Protein AF-A0A5E7VTE9-F1 (afdb_monomer)

Radius of gyration: 12.66 Å; Cα contacts (8 Å, |Δi|>4): 126; chains: 1; bounding box: 28×31×26 Å

pLDDT: mean 92.61, std 6.6, range [54.06, 98.25]

Secondary structure (DSSP, 8-state):
-EEEP-PPPTTS----SEEEEE-TTS-EEEEEEEEETTEEEEEEEE--HHHHHHHHHHTHHHHHHHHHHHHHTGGGGGGGEE-THHHHHHHHHHT-

Organism: Pseudomonas fluorescens (NCBI:txid294)

Sequence (96 aa):
MELVRLTPAEYHICDNYWSLFKAEDGSVYILVECEASFVGYQAMIKLNAEELRDYHGLGWLSIQHLANRINYFVSDYNGRRITGPLLEQANQLSTR

Solvent-accessible surface area (backbone atoms only — not comparable to full-atom values): 5709 Å² total; per-residue (Å²): 117,44,81,56,87,68,72,77,59,84,99,55,89,81,75,84,52,59,46,39,33,38,38,93,90,69,51,41,34,41,38,27,61,24,68,56,101,89,47,77,47,82,48,30,35,65,59,50,76,63,58,45,50,41,33,73,75,51,42,39,56,41,48,56,52,48,45,54,47,43,38,76,46,42,79,81,46,57,94,53,51,54,68,64,72,66,43,54,52,49,54,62,60,70,76,108

Mean predicted aligned error: 3.45 Å

Structure (mmCIF, N/CA/C/O backbone):
data_AF-A0A5E7VTE9-F1
#
_entry.id   AF-A0A5E7VTE9-F1
#
loop_
_atom_site.group_PDB
_atom_site.id
_atom_site.type_symbol
_atom_site.label_atom_id
_atom_site.label_alt_id
_atom_site.label_comp_id
_atom_site.label_asym_id
_atom_site.label_entity_id
_atom_site.label_seq_id
_atom_site.pdbx_PDB_ins_code
_atom_site.Cartn_x
_atom_site.Cartn_y
_atom_site.Cartn_z
_atom_site.occupancy
_atom_site.B_iso_or_equiv
_atom_site.auth_seq_id
_atom_site.auth_comp_id
_atom_site.auth_asym_id
_atom_site.auth_atom_id
_atom_site.pdbx_PDB_model_num
ATOM 1 N N . MET A 1 1 ? -3.957 0.616 16.043 1.00 89.88 1 MET A N 1
ATOM 2 C CA . MET A 1 1 ? -3.296 0.072 14.836 1.00 89.88 1 MET A CA 1
ATOM 3 C C . MET A 1 1 ? -2.181 -0.85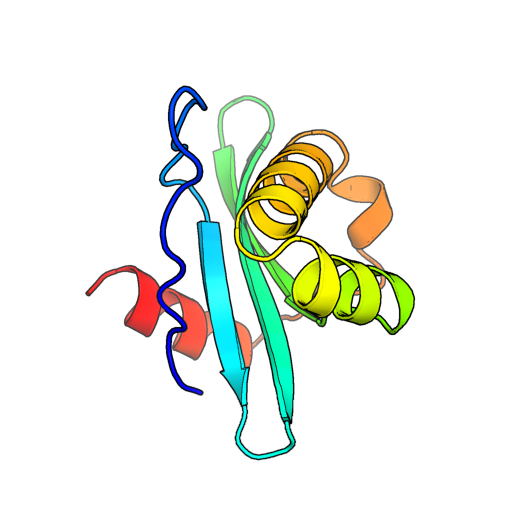1 15.268 1.00 89.88 1 MET A C 1
ATOM 5 O O . MET A 1 1 ? -1.469 -0.519 16.207 1.00 89.88 1 MET A O 1
ATOM 9 N N . GLU A 1 2 ? -2.033 -1.974 14.581 1.00 94.44 2 GLU A N 1
ATOM 10 C CA . GLU A 1 2 ? -0.996 -2.973 14.820 1.00 94.44 2 GLU A CA 1
ATOM 11 C C . GLU A 1 2 ? -0.097 -3.088 13.586 1.00 94.44 2 GLU A C 1
ATOM 13 O O . GLU A 1 2 ? -0.598 -3.082 12.460 1.00 94.44 2 GLU A O 1
ATOM 18 N N . LEU A 1 3 ? 1.219 -3.173 13.795 1.00 95.19 3 LEU A N 1
ATOM 19 C CA . LEU A 1 3 ? 2.189 -3.403 12.728 1.00 95.19 3 LEU A CA 1
ATOM 20 C C . LEU A 1 3 ? 2.148 -4.876 12.303 1.00 95.19 3 LEU A C 1
ATOM 22 O O . LEU A 1 3 ? 2.375 -5.773 13.112 1.00 95.19 3 LEU A O 1
ATOM 26 N N . VAL A 1 4 ? 1.902 -5.120 11.022 1.00 95.25 4 VAL A N 1
ATOM 27 C CA . VAL A 1 4 ? 1.853 -6.458 10.437 1.00 95.25 4 VAL A CA 1
ATOM 28 C C . VAL A 1 4 ? 3.232 -6.817 9.899 1.00 95.25 4 VAL A C 1
ATOM 30 O O . VAL A 1 4 ? 3.778 -6.130 9.035 1.00 95.25 4 VAL A O 1
ATOM 33 N N . ARG A 1 5 ? 3.795 -7.922 10.392 1.00 92.81 5 ARG A N 1
ATOM 34 C CA . ARG A 1 5 ? 5.046 -8.488 9.878 1.00 92.81 5 ARG A CA 1
ATOM 35 C C . ARG A 1 5 ? 4.719 -9.562 8.847 1.00 92.81 5 ARG A C 1
ATOM 37 O O . ARG A 1 5 ? 4.014 -10.520 9.150 1.00 92.81 5 ARG A O 1
ATOM 44 N N . LEU A 1 6 ? 5.234 -9.389 7.635 1.00 92.81 6 LEU A N 1
ATOM 45 C CA . LEU A 1 6 ? 5.123 -10.367 6.559 1.00 92.81 6 LEU A CA 1
ATOM 46 C C . LEU A 1 6 ? 6.480 -11.021 6.320 1.00 92.81 6 LEU A C 1
ATOM 48 O O . LEU A 1 6 ? 7.506 -10.349 6.397 1.00 92.81 6 LEU A O 1
ATOM 52 N N . THR A 1 7 ? 6.477 -12.314 6.010 1.00 91.88 7 THR A N 1
ATOM 53 C CA . THR A 1 7 ? 7.691 -13.040 5.631 1.00 91.88 7 THR A CA 1
ATOM 54 C C . THR A 1 7 ? 8.095 -12.644 4.209 1.00 91.88 7 THR A C 1
ATOM 56 O O . THR A 1 7 ? 7.291 -12.853 3.297 1.00 91.88 7 THR A O 1
ATOM 59 N N . PRO A 1 8 ? 9.303 -12.087 3.997 1.00 92.00 8 PRO A N 1
ATOM 60 C CA . PRO A 1 8 ? 9.789 -11.769 2.661 1.00 92.00 8 PRO A CA 1
ATOM 61 C C . PRO A 1 8 ? 9.836 -13.002 1.761 1.00 92.00 8 PRO A C 1
ATOM 63 O O . PRO A 1 8 ? 10.168 -14.097 2.219 1.00 92.00 8 PRO A O 1
ATOM 66 N N . ALA A 1 9 ? 9.518 -12.826 0.479 1.00 88.25 9 ALA A N 1
ATOM 67 C CA . ALA A 1 9 ? 9.657 -13.904 -0.492 1.00 88.25 9 ALA A CA 1
ATOM 68 C C . ALA A 1 9 ? 11.141 -14.192 -0.758 1.00 88.25 9 ALA A C 1
ATOM 70 O O . ALA A 1 9 ? 11.945 -13.270 -0.913 1.00 88.25 9 ALA A O 1
ATOM 71 N N . GLU A 1 10 ? 11.503 -15.473 -0.843 1.00 86.56 10 GLU A N 1
ATOM 72 C CA . GLU A 1 10 ? 12.875 -15.878 -1.149 1.00 86.56 10 GLU A CA 1
ATOM 73 C C . GLU A 1 10 ? 13.329 -15.304 -2.502 1.00 86.56 10 GLU A C 1
ATOM 75 O O . GLU A 1 10 ? 12.540 -15.175 -3.441 1.00 86.56 10 GLU A O 1
ATOM 80 N N . TYR A 1 11 ? 14.615 -14.950 -2.595 1.00 85.69 11 TYR A N 1
ATOM 81 C CA . TYR A 1 11 ? 15.273 -14.434 -3.807 1.00 85.69 11 TYR A CA 1
ATOM 82 C C . TYR A 1 11 ? 14.769 -13.082 -4.341 1.00 85.69 11 TYR A C 1
ATOM 84 O O . TYR A 1 11 ? 15.141 -12.692 -5.448 1.00 85.69 11 TYR A O 1
ATOM 92 N N . HIS A 1 12 ? 13.968 -12.345 -3.570 1.00 84.06 12 HIS A N 1
ATOM 93 C CA . HIS A 1 12 ? 13.529 -10.994 -3.922 1.00 84.06 12 HIS A CA 1
ATOM 94 C C . HIS A 1 12 ? 14.287 -9.936 -3.118 1.00 84.06 12 HIS A C 1
ATOM 96 O O . HIS A 1 12 ? 14.727 -10.178 -1.993 1.00 84.06 12 HIS A O 1
ATOM 102 N N . ILE A 1 13 ? 14.435 -8.744 -3.701 1.00 80.75 13 ILE A N 1
ATOM 103 C CA . ILE A 1 13 ? 14.987 -7.588 -2.992 1.00 80.75 13 ILE A CA 1
ATOM 104 C C . ILE A 1 13 ? 13.987 -7.185 -1.910 1.00 80.75 13 ILE A C 1
ATOM 106 O O . ILE A 1 13 ? 12.839 -6.860 -2.209 1.00 80.75 13 ILE A O 1
ATOM 110 N N . CYS A 1 14 ? 14.429 -7.237 -0.654 1.00 79.50 14 CYS A N 1
ATOM 111 C CA . CYS A 1 14 ? 13.648 -6.769 0.478 1.00 79.50 14 CYS A CA 1
ATOM 112 C C . CYS A 1 14 ? 13.948 -5.294 0.708 1.00 79.50 14 CYS A C 1
ATOM 114 O O . CYS A 1 14 ? 14.946 -4.954 1.347 1.00 79.50 14 CYS A O 1
ATOM 116 N N . ASP A 1 15 ? 13.090 -4.430 0.175 1.00 80.69 15 ASP A N 1
ATOM 117 C CA . ASP A 1 15 ? 13.209 -3.010 0.460 1.00 80.69 15 ASP A CA 1
ATOM 118 C C . ASP A 1 15 ? 12.550 -2.684 1.801 1.00 80.69 15 ASP A C 1
ATOM 120 O O . ASP A 1 15 ? 11.418 -3.085 2.070 1.00 80.69 15 ASP A O 1
ATOM 124 N N . ASN A 1 16 ? 13.251 -1.921 2.637 1.00 84.06 16 ASN A N 1
ATOM 125 C CA . ASN A 1 16 ? 12.824 -1.625 4.007 1.00 84.06 16 ASN A CA 1
ATOM 126 C C . ASN A 1 16 ? 12.091 -0.276 4.143 1.00 84.06 16 ASN A C 1
ATOM 128 O O . ASN A 1 16 ? 11.952 0.225 5.253 1.00 84.06 16 ASN A O 1
ATOM 132 N N . TYR A 1 17 ? 11.629 0.315 3.034 1.00 91.88 17 TYR A N 1
ATOM 133 C CA . TYR A 1 17 ? 10.985 1.638 3.008 1.00 91.88 17 TYR A CA 1
ATOM 134 C C . TYR A 1 17 ? 9.450 1.582 3.151 1.00 91.88 17 TYR A C 1
ATOM 136 O O . TYR A 1 17 ? 8.742 2.520 2.788 1.00 91.88 17 TYR A O 1
ATOM 144 N N . TRP A 1 18 ? 8.877 0.487 3.653 1.00 95.31 18 TRP A N 1
ATOM 145 C CA . TRP A 1 18 ? 7.435 0.421 3.892 1.00 95.31 18 TRP A CA 1
ATOM 146 C C . TRP A 1 18 ? 7.073 -0.348 5.159 1.00 95.31 18 TRP A C 1
ATOM 148 O O . TRP A 1 18 ? 7.807 -1.201 5.652 1.00 95.31 18 TRP A O 1
ATOM 158 N N . SER A 1 19 ? 5.900 -0.029 5.697 1.00 96.44 19 SER A N 1
ATOM 159 C CA . SER A 1 19 ? 5.289 -0.695 6.845 1.00 96.44 19 SER A CA 1
ATOM 160 C C . SER A 1 19 ? 3.820 -0.976 6.559 1.00 96.44 19 SER A C 1
ATOM 162 O O . SER A 1 19 ? 3.122 -0.149 5.973 1.00 96.44 19 SER A O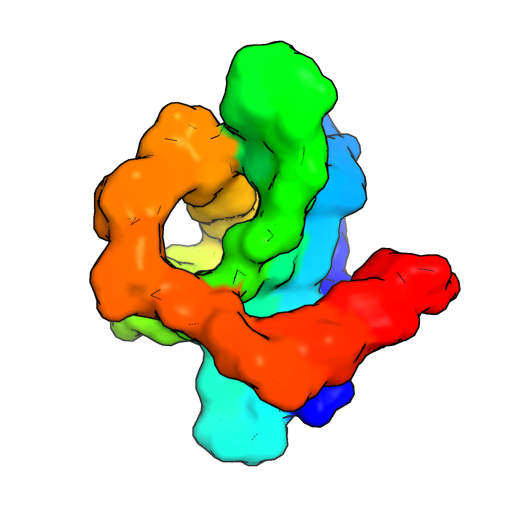 1
ATOM 164 N N . LEU A 1 20 ? 3.337 -2.143 6.983 1.00 97.31 20 LEU A N 1
ATOM 165 C CA . LEU A 1 20 ? 1.936 -2.530 6.843 1.00 97.31 20 LEU A CA 1
ATOM 166 C C . LEU A 1 20 ? 1.256 -2.505 8.207 1.00 97.31 20 LEU A C 1
ATOM 168 O O . LEU A 1 20 ? 1.789 -3.026 9.181 1.00 97.31 20 LEU A O 1
ATOM 172 N N . PHE A 1 21 ? 0.057 -1.946 8.271 1.00 97.50 21 PHE A N 1
ATOM 173 C CA . PHE A 1 21 ? -0.705 -1.824 9.501 1.00 97.50 21 PHE A CA 1
ATOM 174 C C . PHE A 1 21 ? -2.110 -2.375 9.347 1.00 97.50 21 PHE A C 1
ATOM 176 O O . PHE A 1 21 ? -2.754 -2.190 8.315 1.00 97.50 21 PHE A O 1
ATOM 183 N N . LYS A 1 22 ? -2.620 -2.976 10.420 1.00 96.88 22 LYS A N 1
ATOM 184 C CA . LYS A 1 22 ? -4.016 -3.384 10.541 1.00 96.88 22 LYS A CA 1
ATOM 185 C C . LYS A 1 22 ? -4.692 -2.591 11.656 1.00 96.88 22 LYS A C 1
ATOM 187 O O . LYS A 1 22 ? -4.148 -2.440 12.752 1.00 96.88 22 LYS A O 1
ATOM 192 N N . ALA A 1 23 ? -5.855 -2.028 11.368 1.00 95.06 23 ALA A N 1
ATOM 193 C CA . ALA A 1 23 ? -6.706 -1.387 12.360 1.00 95.06 23 ALA A CA 1
ATOM 194 C C . ALA A 1 23 ? -7.716 -2.386 12.947 1.00 95.06 23 ALA A C 1
ATOM 196 O O . ALA A 1 23 ? -7.929 -3.473 12.409 1.00 95.06 23 ALA A O 1
ATOM 197 N N . GLU A 1 24 ? -8.328 -2.015 14.071 1.00 93.00 24 GLU A N 1
ATOM 198 C CA . GLU A 1 24 ? -9.284 -2.863 14.799 1.00 93.00 24 GLU A CA 1
ATOM 199 C C . GLU A 1 24 ? -10.549 -3.163 13.984 1.00 93.00 24 GLU A C 1
ATOM 201 O O . GLU A 1 24 ? -11.124 -4.240 14.106 1.00 93.00 24 GLU A O 1
ATOM 206 N N . ASP A 1 25 ? -10.938 -2.248 13.092 1.00 93.69 25 ASP A N 1
ATOM 207 C CA . ASP A 1 25 ? -12.058 -2.408 12.156 1.00 93.69 25 ASP A CA 1
ATOM 208 C C . ASP A 1 25 ? -11.743 -3.356 10.978 1.00 93.69 25 ASP A C 1
ATOM 210 O O . ASP A 1 25 ? -12.579 -3.564 10.101 1.00 93.69 25 ASP A O 1
ATOM 214 N N . GLY A 1 26 ? -10.530 -3.917 10.931 1.00 93.44 26 GLY A N 1
ATOM 215 C CA . GLY A 1 26 ? -10.053 -4.779 9.853 1.00 93.44 26 GLY A CA 1
ATOM 216 C C . GLY A 1 26 ? -9.472 -4.032 8.651 1.00 93.44 26 GLY A C 1
ATOM 217 O O . GLY A 1 26 ? -8.947 -4.685 7.747 1.00 93.44 26 GLY A O 1
ATOM 218 N N . SER A 1 27 ? -9.503 -2.697 8.635 1.00 96.56 27 SER A N 1
ATOM 219 C CA . SER A 1 27 ? -8.867 -1.897 7.589 1.00 96.56 27 SER A CA 1
ATOM 220 C C . SER A 1 27 ? -7.354 -2.120 7.583 1.00 96.56 27 SER A C 1
ATOM 222 O O . SER A 1 27 ? -6.709 -2.141 8.634 1.00 96.56 27 SER A O 1
ATOM 224 N N . VAL A 1 28 ? -6.776 -2.245 6.387 1.00 98.00 28 VAL A N 1
ATOM 225 C CA . VAL A 1 28 ? -5.329 -2.392 6.195 1.00 98.00 28 VAL A CA 1
ATOM 226 C C . VAL A 1 28 ? -4.775 -1.128 5.555 1.00 98.00 28 VAL A C 1
ATOM 228 O O . VAL A 1 28 ? -5.360 -0.585 4.615 1.00 98.00 28 VAL A O 1
ATOM 231 N N . TYR A 1 29 ? -3.645 -0.666 6.071 1.00 98.06 29 TYR A N 1
ATOM 232 C CA . TYR A 1 29 ? -2.958 0.529 5.610 1.00 98.06 29 TYR A CA 1
ATOM 233 C C . TYR A 1 29 ? -1.509 0.197 5.297 1.00 98.06 29 TYR A C 1
ATOM 235 O O . TYR A 1 29 ? -0.867 -0.535 6.047 1.00 98.06 29 TYR A O 1
ATOM 243 N N . ILE A 1 30 ? -0.989 0.775 4.223 1.00 97.94 30 ILE A N 1
ATOM 244 C CA . ILE A 1 30 ? 0.435 0.770 3.915 1.00 97.94 30 ILE A CA 1
ATOM 245 C C . ILE A 1 30 ? 0.986 2.173 4.146 1.00 97.94 30 ILE A C 1
ATOM 247 O O . ILE A 1 30 ? 0.381 3.162 3.730 1.00 97.94 30 ILE A O 1
ATOM 251 N N . LEU A 1 31 ? 2.108 2.251 4.848 1.00 97.50 31 LEU A 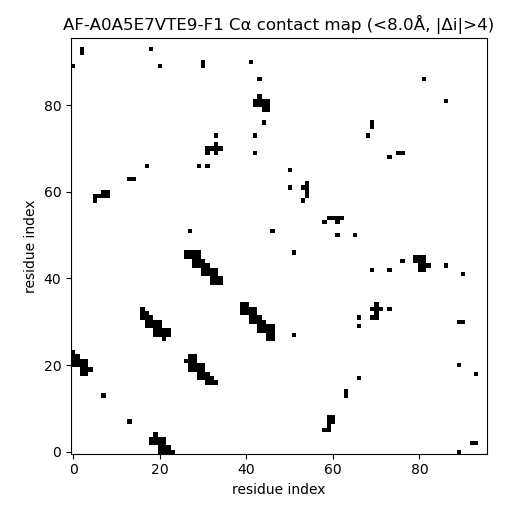N 1
ATOM 252 C CA . LEU A 1 31 ? 2.926 3.445 4.999 1.00 97.50 31 LEU A CA 1
ATOM 253 C C . LEU A 1 31 ? 4.176 3.246 4.149 1.00 97.50 31 LEU A C 1
ATOM 255 O O . LEU A 1 31 ? 4.868 2.246 4.326 1.00 97.50 31 LEU A O 1
ATOM 259 N N . VAL A 1 32 ? 4.436 4.165 3.227 1.00 96.62 32 VAL A N 1
ATOM 260 C CA . VAL A 1 32 ? 5.566 4.097 2.297 1.00 96.62 32 VAL A CA 1
ATOM 261 C C . VAL A 1 32 ? 6.420 5.345 2.466 1.00 96.62 32 VAL A C 1
ATOM 263 O O . VAL A 1 32 ? 5.897 6.461 2.416 1.00 96.62 32 VAL A O 1
ATOM 266 N N . GLU A 1 33 ? 7.727 5.159 2.627 1.00 94.56 33 GLU A N 1
ATOM 267 C CA . GLU A 1 33 ? 8.701 6.241 2.541 1.00 94.56 33 GLU A CA 1
ATOM 268 C C . GLU A 1 33 ? 8.942 6.526 1.055 1.00 94.56 33 GLU A C 1
ATOM 270 O O . GLU A 1 33 ? 9.597 5.763 0.342 1.00 94.56 33 GLU A O 1
ATOM 275 N N . CYS A 1 34 ? 8.315 7.588 0.558 1.00 92.56 34 CYS A N 1
ATOM 276 C CA . CYS A 1 34 ? 8.445 8.033 -0.821 1.00 92.56 34 CYS A CA 1
ATOM 277 C C . CYS A 1 34 ? 9.591 9.033 -0.947 1.00 92.56 34 CYS A C 1
ATOM 279 O O . CYS A 1 34 ? 9.808 9.860 -0.058 1.00 92.56 34 CYS A O 1
ATOM 281 N N . GLU A 1 35 ? 10.246 9.033 -2.103 1.00 87.31 35 GLU A N 1
ATOM 282 C CA . GLU A 1 35 ? 11.268 10.015 -2.448 1.00 87.31 35 GLU A CA 1
ATOM 283 C C . GLU A 1 35 ? 10.810 10.836 -3.654 1.00 87.31 35 GLU A C 1
ATOM 285 O O . GLU A 1 35 ? 10.414 10.297 -4.685 1.00 87.31 35 GLU A O 1
ATOM 290 N N . ALA A 1 36 ? 10.857 12.163 -3.536 1.00 79.62 36 ALA A N 1
ATOM 291 C CA . ALA A 1 36 ? 10.674 13.060 -4.672 1.00 79.62 36 ALA A CA 1
ATOM 292 C C . ALA A 1 36 ? 11.834 14.054 -4.729 1.00 79.62 36 ALA A C 1
ATOM 294 O O . ALA A 1 36 ? 12.008 14.890 -3.837 1.00 79.62 36 ALA A O 1
ATOM 295 N N . SER A 1 37 ? 12.622 13.965 -5.802 1.00 80.56 37 SER A N 1
ATOM 296 C CA . SER A 1 37 ? 13.860 14.725 -6.008 1.00 80.56 37 SER A CA 1
ATOM 297 C C . SER A 1 37 ? 14.884 14.516 -4.882 1.00 80.56 37 SER A C 1
ATOM 299 O O . SER A 1 37 ? 15.725 13.635 -4.984 1.00 80.56 37 SER A O 1
ATOM 301 N N . PHE A 1 38 ? 14.810 15.317 -3.815 1.00 74.81 38 PHE A N 1
ATOM 302 C CA . PHE A 1 38 ? 15.739 15.307 -2.675 1.00 74.81 38 PHE A CA 1
ATOM 303 C C . PHE A 1 38 ? 15.016 15.292 -1.320 1.00 74.81 38 PHE A C 1
ATOM 305 O O . PHE A 1 38 ? 15.643 15.494 -0.282 1.00 74.81 38 PHE A O 1
ATOM 312 N N . VAL A 1 39 ? 13.691 15.117 -1.317 1.00 80.19 39 VAL A N 1
ATOM 313 C CA . VAL A 1 39 ? 12.872 15.123 -0.103 1.00 80.19 39 VAL A CA 1
ATOM 314 C C . VAL A 1 39 ? 12.222 13.756 0.059 1.00 80.19 39 VAL A C 1
ATOM 316 O O . VAL A 1 39 ? 11.432 13.335 -0.788 1.00 80.19 39 VAL A O 1
ATOM 319 N N . GLY A 1 40 ? 12.546 13.089 1.166 1.00 85.62 40 GLY A N 1
ATOM 320 C CA . GLY A 1 40 ? 11.826 11.913 1.641 1.00 85.62 40 GLY A CA 1
ATOM 321 C C . GLY A 1 40 ? 10.579 12.328 2.420 1.00 85.62 40 GLY A C 1
ATOM 322 O O . GLY A 1 40 ? 10.620 13.273 3.213 1.00 85.62 40 GLY A O 1
ATOM 323 N N . TYR A 1 41 ? 9.458 11.650 2.198 1.00 90.44 41 TYR A N 1
ATOM 324 C CA . TYR A 1 41 ? 8.231 11.869 2.961 1.00 90.44 41 TYR A CA 1
ATOM 325 C C . TYR A 1 41 ? 7.380 10.606 3.043 1.00 90.44 41 TYR A C 1
ATOM 327 O O . TYR A 1 41 ? 7.476 9.702 2.224 1.00 90.44 41 TYR A O 1
ATOM 335 N N . GLN A 1 42 ? 6.486 10.575 4.026 1.00 93.69 42 GLN A N 1
ATOM 336 C CA . GLN 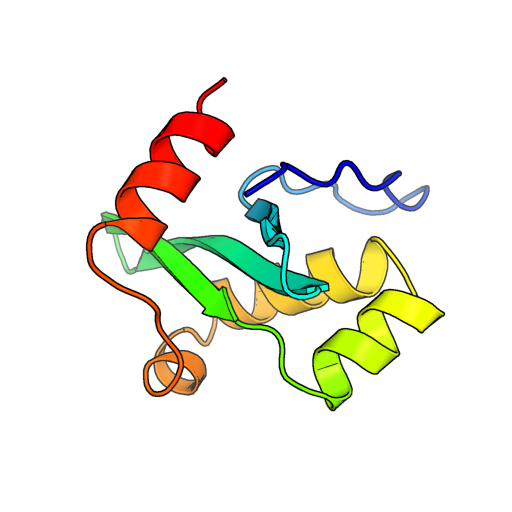A 1 42 ? 5.639 9.418 4.292 1.00 93.69 42 GLN A CA 1
ATOM 337 C C . GLN A 1 42 ? 4.303 9.521 3.545 1.00 93.69 42 GLN A C 1
ATOM 339 O O . GLN A 1 42 ? 3.588 10.530 3.646 1.00 93.69 42 GLN A O 1
ATOM 344 N N . ALA A 1 43 ? 3.943 8.473 2.809 1.00 95.44 43 ALA A N 1
ATOM 345 C CA . ALA A 1 43 ? 2.644 8.305 2.172 1.00 95.44 43 ALA A CA 1
ATOM 346 C C . ALA A 1 43 ? 1.905 7.129 2.818 1.00 95.44 43 ALA A C 1
ATOM 348 O O . ALA A 1 43 ? 2.253 5.969 2.617 1.00 95.44 43 ALA A O 1
ATOM 349 N N . MET A 1 44 ? 0.865 7.437 3.595 1.00 97.25 44 MET A N 1
ATOM 350 C CA . MET A 1 44 ? -0.021 6.425 4.163 1.00 97.25 44 MET A CA 1
ATOM 351 C C . MET A 1 44 ? -1.271 6.279 3.304 1.00 97.25 44 MET A C 1
ATOM 353 O O . MET A 1 44 ? -1.950 7.268 3.026 1.00 97.25 44 MET A O 1
ATOM 357 N N . ILE A 1 45 ? -1.589 5.055 2.899 1.00 97.69 45 ILE A N 1
ATOM 358 C CA . ILE A 1 45 ? -2.716 4.739 2.018 1.00 97.69 45 ILE A CA 1
ATOM 359 C C . ILE A 1 45 ? -3.498 3.569 2.610 1.00 97.69 45 ILE A C 1
ATOM 361 O O . ILE A 1 45 ? -2.921 2.573 3.043 1.00 97.69 45 ILE A O 1
ATOM 365 N N . LYS A 1 46 ? -4.830 3.679 2.619 1.00 97.88 46 LYS A N 1
ATOM 366 C CA . LYS A 1 46 ? -5.721 2.552 2.923 1.00 97.88 46 LYS A CA 1
ATOM 367 C C . LYS A 1 46 ? -5.826 1.642 1.699 1.00 97.88 46 LYS A C 1
ATOM 369 O O . LYS A 1 46 ? -6.152 2.130 0.610 1.00 97.88 46 LYS A O 1
ATOM 374 N N . LEU A 1 47 ? -5.594 0.342 1.886 1.00 98.25 47 LEU A N 1
ATOM 375 C CA . LEU A 1 47 ? -5.742 -0.637 0.812 1.00 98.25 47 LEU A CA 1
ATOM 376 C C . LEU A 1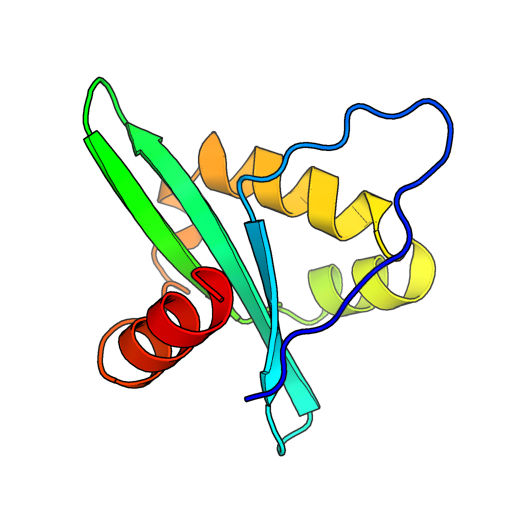 47 ? -7.207 -0.709 0.367 1.00 98.25 47 LEU A C 1
ATOM 378 O O . LEU A 1 47 ? -8.130 -0.725 1.188 1.00 98.25 47 LEU A O 1
ATOM 382 N N . ASN A 1 48 ? -7.412 -0.741 -0.945 1.00 97.75 48 ASN A N 1
ATOM 383 C CA . ASN A 1 48 ? -8.719 -0.950 -1.553 1.00 97.75 48 ASN A CA 1
ATOM 384 C C . ASN A 1 48 ? -9.038 -2.453 -1.692 1.00 97.75 48 ASN A C 1
ATOM 386 O O . ASN A 1 48 ? -8.256 -3.314 -1.298 1.00 97.75 48 ASN A O 1
ATOM 390 N N . ALA A 1 49 ? -10.204 -2.780 -2.252 1.00 97.88 49 ALA A N 1
ATOM 391 C CA . ALA A 1 49 ? -10.660 -4.166 -2.366 1.00 97.88 49 ALA A CA 1
ATOM 392 C C . ALA A 1 49 ? -9.772 -5.055 -3.261 1.00 97.88 49 ALA A C 1
ATOM 394 O O . ALA A 1 49 ? -9.656 -6.251 -2.999 1.00 97.88 49 ALA A O 1
ATOM 395 N N . GLU A 1 50 ? -9.165 -4.495 -4.307 1.00 97.81 50 GLU A N 1
ATOM 396 C CA . GLU A 1 50 ? -8.265 -5.219 -5.211 1.00 97.81 50 GLU A CA 1
ATOM 397 C C . GLU A 1 50 ? -6.904 -5.445 -4.546 1.00 97.81 50 GLU A C 1
ATOM 399 O O . GLU A 1 50 ? -6.455 -6.580 -4.436 1.00 97.81 50 GLU A O 1
ATOM 404 N N . GLU A 1 51 ? -6.322 -4.397 -3.960 1.00 98.25 51 GLU A N 1
ATOM 405 C CA . GLU A 1 51 ? -5.056 -4.472 -3.219 1.00 98.25 51 GLU A CA 1
ATOM 406 C C . GLU A 1 51 ? -5.155 -5.423 -2.012 1.00 98.25 51 GLU A C 1
ATOM 408 O O . GLU A 1 51 ? -4.212 -6.153 -1.713 1.00 98.25 51 GLU A O 1
ATOM 413 N N . LEU A 1 52 ? -6.307 -5.457 -1.328 1.00 98.19 52 LEU A N 1
ATOM 414 C CA . LEU A 1 52 ? -6.589 -6.428 -0.265 1.00 98.19 52 LEU A CA 1
ATOM 415 C C . LEU A 1 52 ? -6.670 -7.860 -0.798 1.00 98.19 52 LEU A C 1
ATOM 417 O O . LEU A 1 52 ? -6.173 -8.780 -0.150 1.00 98.19 52 LEU A O 1
ATOM 421 N N . ARG A 1 53 ? -7.298 -8.068 -1.962 1.00 98.00 53 ARG A N 1
ATOM 422 C CA . ARG A 1 53 ? -7.372 -9.391 -2.593 1.00 98.00 53 ARG A CA 1
ATOM 423 C C . ARG A 1 53 ? -5.975 -9.894 -2.946 1.00 98.00 53 ARG A C 1
ATOM 425 O O . ARG A 1 53 ? -5.656 -11.037 -2.621 1.00 98.00 53 ARG A O 1
ATOM 432 N N . ASP A 1 54 ? -5.151 -9.039 -3.540 1.00 98.06 54 ASP A N 1
ATOM 433 C CA . ASP A 1 54 ? -3.771 -9.370 -3.888 1.00 98.06 54 ASP A CA 1
ATOM 434 C C . ASP A 1 54 ? -2.942 -9.646 -2.636 1.00 98.06 54 ASP A C 1
ATOM 436 O O . ASP A 1 54 ? -2.249 -10.657 -2.576 1.00 98.06 54 ASP A O 1
ATOM 440 N N . TYR A 1 55 ? -3.090 -8.822 -1.595 1.00 97.62 55 TYR A N 1
ATOM 441 C CA . TYR A 1 55 ? -2.478 -9.060 -0.288 1.00 97.62 55 TYR A CA 1
ATOM 442 C C . TYR A 1 55 ? -2.840 -10.428 0.295 1.00 97.62 55 TYR A C 1
ATOM 444 O O . TYR A 1 55 ? -1.961 -11.154 0.757 1.00 97.62 55 TYR A O 1
ATOM 452 N N . HIS A 1 56 ? -4.109 -10.822 0.242 1.00 96.62 56 HIS A N 1
ATOM 453 C CA . HIS A 1 56 ? -4.527 -12.132 0.731 1.00 96.62 56 HIS A CA 1
ATOM 454 C C . HIS A 1 56 ? -4.005 -13.295 -0.119 1.00 96.62 56 HIS A C 1
ATOM 456 O O . HIS A 1 56 ? -3.735 -14.360 0.432 1.00 96.62 56 HIS A O 1
ATOM 462 N N . GLY A 1 57 ? -3.866 -13.112 -1.435 1.00 96.38 57 GLY A N 1
ATOM 463 C CA . GLY A 1 57 ? -3.398 -14.160 -2.345 1.00 96.38 57 GLY A CA 1
ATOM 464 C C . GLY A 1 57 ? -1.875 -14.306 -2.418 1.00 96.38 57 GLY A C 1
ATOM 465 O O . GLY A 1 57 ? -1.374 -15.420 -2.541 1.00 96.38 57 GLY A O 1
ATOM 466 N N . LEU A 1 58 ? -1.142 -13.194 -2.354 1.00 95.62 58 LEU A N 1
ATOM 467 C CA . LEU A 1 58 ? 0.294 -13.114 -2.648 1.00 95.62 58 LEU A CA 1
ATOM 468 C C . LEU A 1 58 ? 1.144 -12.694 -1.439 1.00 95.62 58 LEU A C 1
ATOM 470 O O . LEU A 1 58 ? 2.369 -12.826 -1.471 1.00 95.62 58 LEU A O 1
ATOM 474 N N . GLY A 1 59 ? 0.525 -12.188 -0.370 1.00 95.31 59 GLY A N 1
ATOM 475 C CA . GLY A 1 59 ? 1.206 -11.816 0.865 1.00 95.31 59 GLY A CA 1
ATOM 476 C C . GLY A 1 59 ? 2.231 -10.701 0.666 1.00 95.31 59 GLY A C 1
ATOM 477 O O . GLY A 1 59 ? 1.907 -9.601 0.226 1.00 95.31 59 GLY A O 1
ATOM 478 N N . TRP A 1 60 ? 3.485 -10.969 1.030 1.00 95.81 60 TRP A N 1
ATOM 479 C CA . TRP A 1 60 ? 4.557 -9.972 0.981 1.00 95.81 60 TRP A CA 1
ATOM 480 C C . TRP A 1 60 ? 4.806 -9.425 -0.432 1.00 95.81 60 TRP A C 1
ATOM 482 O O . TRP A 1 60 ? 5.028 -8.227 -0.582 1.00 95.81 60 TRP A O 1
ATOM 492 N N . LEU A 1 61 ? 4.705 -10.262 -1.473 1.00 95.25 61 LEU A N 1
ATOM 493 C CA . LEU A 1 61 ? 5.007 -9.862 -2.854 1.00 95.25 61 LEU A CA 1
ATOM 494 C C . LEU A 1 61 ? 4.099 -8.738 -3.358 1.00 95.25 61 LEU A C 1
ATOM 496 O O . LEU A 1 61 ? 4.579 -7.785 -3.970 1.00 95.25 61 LEU A O 1
ATOM 500 N N . SER A 1 62 ? 2.796 -8.820 -3.086 1.00 96.69 62 SER A N 1
ATOM 501 C CA . SER A 1 62 ? 1.856 -7.773 -3.496 1.00 96.69 62 SER A CA 1
ATOM 502 C C . SER A 1 62 ? 2.101 -6.471 -2.744 1.00 96.69 62 SER A C 1
ATOM 504 O O . SER A 1 62 ? 1.968 -5.404 -3.334 1.00 96.69 62 SER A O 1
ATOM 506 N N . ILE A 1 63 ? 2.498 -6.537 -1.468 1.00 97.19 63 ILE A N 1
ATOM 507 C CA . ILE A 1 63 ? 2.805 -5.338 -0.678 1.00 97.19 63 ILE A CA 1
ATOM 508 C C . ILE A 1 63 ? 4.115 -4.697 -1.144 1.00 97.19 63 ILE A C 1
ATOM 510 O O . ILE A 1 63 ? 4.136 -3.488 -1.356 1.00 97.19 63 ILE A O 1
ATOM 514 N N . GLN A 1 64 ? 5.162 -5.487 -1.403 1.00 95.75 64 GLN A N 1
ATOM 515 C CA . GLN A 1 64 ? 6.419 -5.000 -1.982 1.00 95.75 64 GLN A CA 1
ATOM 516 C C . GLN A 1 64 ? 6.181 -4.335 -3.344 1.00 95.75 64 GLN A C 1
ATOM 518 O O . GLN A 1 64 ? 6.695 -3.251 -3.625 1.00 95.75 64 GLN A O 1
ATOM 523 N N . HIS A 1 65 ? 5.375 -4.963 -4.204 1.00 95.38 65 HIS A N 1
ATOM 524 C CA . HIS A 1 65 ? 5.020 -4.398 -5.503 1.00 95.38 65 HIS A CA 1
ATOM 525 C C . HIS A 1 65 ? 4.213 -3.098 -5.366 1.00 95.38 65 HIS A C 1
ATOM 527 O O . HIS A 1 65 ? 4.508 -2.111 -6.043 1.00 95.38 65 HIS A O 1
ATOM 533 N N . LEU A 1 66 ? 3.224 -3.071 -4.470 1.00 97.00 66 LEU A N 1
ATOM 534 C CA . LEU A 1 66 ? 2.407 -1.890 -4.207 1.00 97.00 66 LEU A CA 1
ATOM 535 C C . LEU A 1 66 ? 3.249 -0.733 -3.651 1.00 97.00 66 LEU A C 1
ATOM 537 O O . LEU A 1 66 ? 3.103 0.391 -4.123 1.00 97.00 66 LEU A O 1
ATOM 541 N N . ALA A 1 67 ? 4.162 -0.999 -2.715 1.00 96.62 67 ALA A N 1
ATOM 542 C CA . ALA A 1 67 ? 5.079 -0.001 -2.168 1.00 96.62 67 ALA A CA 1
ATOM 543 C C . ALA A 1 67 ? 5.949 0.634 -3.262 1.00 96.62 67 ALA A C 1
ATOM 545 O O . ALA A 1 67 ? 6.005 1.859 -3.357 1.00 96.62 67 ALA A O 1
ATOM 546 N N . ASN A 1 68 ? 6.532 -0.184 -4.145 1.00 94.62 68 ASN A N 1
ATOM 547 C CA . ASN A 1 68 ? 7.291 0.293 -5.305 1.00 94.62 68 ASN A CA 1
ATOM 548 C C . ASN A 1 68 ? 6.441 1.191 -6.213 1.00 94.62 68 ASN A C 1
ATOM 550 O O . ASN A 1 68 ? 6.879 2.264 -6.634 1.00 94.62 68 ASN A O 1
ATOM 554 N N . ARG A 1 69 ? 5.199 0.780 -6.500 1.00 95.44 69 ARG A N 1
ATOM 555 C CA . ARG A 1 69 ? 4.279 1.579 -7.318 1.00 95.44 69 ARG A CA 1
ATOM 556 C C . ARG A 1 69 ? 3.897 2.895 -6.653 1.00 95.44 69 ARG A C 1
ATOM 558 O O . ARG A 1 69 ? 3.814 3.896 -7.351 1.00 95.44 69 ARG A O 1
ATOM 565 N N . ILE A 1 70 ? 3.653 2.903 -5.345 1.00 95.62 70 ILE A N 1
ATOM 566 C CA . ILE A 1 70 ? 3.333 4.121 -4.592 1.00 95.62 70 ILE A CA 1
ATOM 567 C C . ILE A 1 70 ? 4.533 5.062 -4.562 1.00 95.62 70 ILE A C 1
ATOM 569 O O . ILE A 1 70 ? 4.351 6.255 -4.769 1.00 95.62 70 ILE A O 1
ATOM 573 N N . ASN A 1 71 ? 5.742 4.549 -4.325 1.00 93.31 71 ASN A N 1
ATOM 574 C CA . ASN A 1 71 ? 6.954 5.363 -4.308 1.00 93.31 71 ASN A CA 1
ATOM 575 C C . ASN A 1 71 ? 7.158 6.048 -5.674 1.00 93.31 71 ASN A C 1
ATOM 577 O O . ASN A 1 71 ? 7.278 7.270 -5.736 1.00 93.31 71 ASN A O 1
ATOM 581 N N . TYR A 1 72 ? 7.065 5.286 -6.768 1.00 91.88 72 TYR A N 1
ATOM 582 C CA . TYR A 1 72 ? 7.320 5.803 -8.115 1.00 91.88 72 TYR A CA 1
ATOM 583 C C . TYR A 1 72 ? 6.163 6.642 -8.698 1.00 91.88 72 TYR A C 1
ATOM 585 O O . TYR A 1 72 ? 6.397 7.655 -9.354 1.00 91.88 72 TYR A O 1
ATOM 593 N N . PHE A 1 73 ? 4.907 6.248 -8.458 1.00 93.56 73 PHE A N 1
ATOM 594 C CA . PHE A 1 73 ? 3.697 6.870 -9.022 1.00 93.56 73 PHE A CA 1
ATOM 595 C C . PHE A 1 73 ? 2.796 7.484 -7.943 1.00 93.56 73 PHE A C 1
ATOM 597 O O . PHE A 1 73 ? 1.570 7.394 -8.004 1.00 93.56 73 PHE A O 1
ATOM 604 N N . VAL A 1 74 ? 3.385 8.113 -6.925 1.00 90.38 74 VAL A N 1
ATOM 605 C CA . VAL A 1 74 ? 2.665 8.633 -5.746 1.00 90.38 74 VAL A CA 1
ATOM 606 C C . VAL A 1 74 ? 1.475 9.541 -6.085 1.00 90.38 74 VAL A C 1
ATOM 608 O O . VAL A 1 74 ? 0.468 9.537 -5.373 1.00 90.38 74 VAL A O 1
ATOM 611 N N . SER A 1 75 ? 1.550 10.279 -7.200 1.00 91.62 75 SER A N 1
ATOM 612 C CA . SER A 1 75 ? 0.479 11.153 -7.690 1.00 91.62 75 SER A CA 1
ATOM 613 C C . SER A 1 75 ? -0.852 10.429 -7.852 1.00 91.62 75 SER A C 1
ATOM 615 O O . SER A 1 75 ? -1.897 10.991 -7.520 1.00 91.62 75 SER A O 1
ATOM 617 N N . ASP A 1 76 ? -0.807 9.171 -8.287 1.00 95.12 76 ASP A N 1
ATOM 618 C CA . ASP A 1 76 ? -1.981 8.349 -8.583 1.00 95.12 76 ASP A CA 1
ATOM 619 C C . ASP A 1 76 ? -2.720 7.940 -7.299 1.00 95.12 76 ASP A C 1
ATOM 621 O O . ASP A 1 76 ? -3.895 7.570 -7.322 1.00 95.12 76 ASP A O 1
ATOM 625 N N . TYR A 1 77 ? -2.048 8.052 -6.150 1.00 94.88 77 TYR A N 1
ATOM 626 C CA . TYR A 1 77 ? -2.566 7.669 -4.840 1.00 94.88 77 TYR A CA 1
ATOM 627 C C .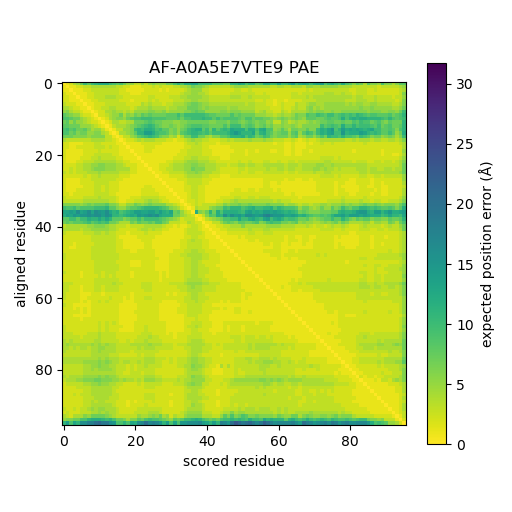 TYR A 1 77 ? -2.975 8.865 -3.974 1.00 94.88 77 TYR A C 1
ATOM 629 O O . TYR A 1 77 ? -3.578 8.665 -2.917 1.00 94.88 77 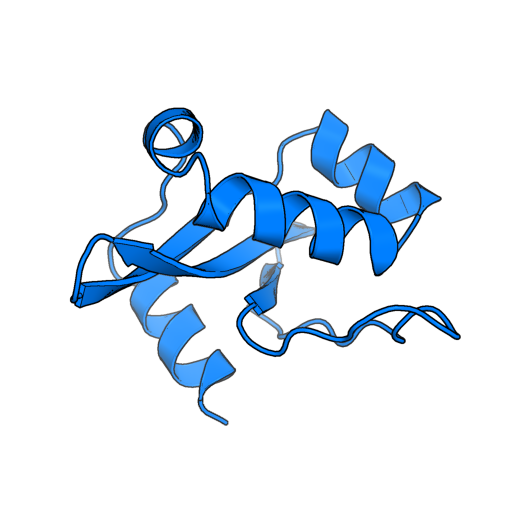TYR A O 1
ATOM 637 N N . ASN A 1 78 ? -2.719 10.104 -4.412 1.00 91.00 78 ASN A N 1
ATOM 638 C CA . ASN A 1 78 ? -2.998 11.314 -3.628 1.00 91.00 78 ASN A CA 1
ATOM 639 C C . ASN A 1 78 ? -4.456 11.403 -3.149 1.00 91.00 78 ASN A C 1
ATOM 641 O O . ASN A 1 78 ? -4.699 11.807 -2.014 1.00 91.00 78 ASN A O 1
ATOM 645 N N . GLY A 1 79 ? -5.422 10.964 -3.965 1.00 94.81 79 GLY A N 1
ATOM 646 C CA . GLY A 1 79 ? -6.845 10.960 -3.599 1.00 94.81 79 GLY A CA 1
ATOM 647 C C . GLY A 1 79 ? -7.217 9.998 -2.462 1.00 94.81 79 GLY A C 1
ATOM 648 O O . GLY A 1 79 ? -8.304 10.105 -1.902 1.00 94.81 79 GLY A O 1
ATOM 649 N N . ARG A 1 80 ? -6.327 9.063 -2.105 1.00 95.06 80 ARG A N 1
ATOM 650 C CA . ARG A 1 80 ? -6.508 8.083 -1.018 1.00 95.06 80 ARG A CA 1
ATOM 651 C C . ARG A 1 80 ? -5.524 8.279 0.134 1.00 95.06 80 ARG A C 1
ATOM 653 O O . ARG A 1 80 ? -5.483 7.451 1.047 1.00 95.06 80 ARG A O 1
ATOM 660 N N . ARG A 1 81 ? -4.708 9.334 0.083 1.00 94.81 81 ARG A N 1
ATOM 661 C CA . ARG A 1 81 ? -3.677 9.584 1.084 1.00 94.81 81 ARG A CA 1
ATOM 662 C C . ARG A 1 81 ? -4.321 9.949 2.417 1.00 94.81 81 ARG A C 1
ATOM 664 O O . ARG A 1 81 ? -5.151 10.850 2.499 1.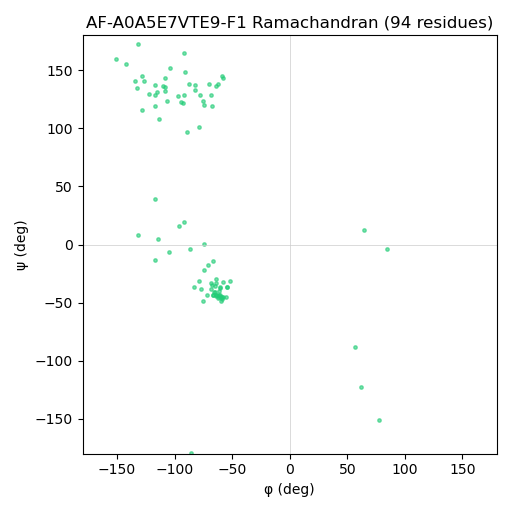00 94.81 81 ARG A O 1
ATOM 671 N N . ILE A 1 82 ? -3.902 9.253 3.463 1.00 96.06 82 ILE A N 1
ATOM 672 C CA . ILE A 1 82 ? -4.305 9.518 4.837 1.00 96.06 82 ILE A CA 1
ATOM 673 C C . ILE A 1 82 ? -3.364 10.560 5.442 1.00 96.06 82 ILE A C 1
ATOM 675 O O . ILE A 1 82 ? -2.147 10.507 5.256 1.00 96.06 82 ILE A O 1
ATOM 679 N N . THR A 1 83 ? -3.937 11.506 6.178 1.00 94.38 83 THR A N 1
ATOM 680 C CA . THR A 1 83 ? -3.218 12.580 6.871 1.00 94.38 83 THR A CA 1
ATOM 681 C C . THR A 1 83 ? -3.696 12.700 8.321 1.00 94.38 83 THR A C 1
ATOM 683 O O . THR A 1 83 ? -4.652 12.040 8.735 1.00 94.38 83 THR A O 1
ATOM 686 N N . GLY A 1 84 ? -3.017 13.535 9.112 1.00 94.31 84 GLY A N 1
ATOM 687 C CA . GLY A 1 84 ? -3.406 13.828 10.491 1.00 94.31 84 GLY A CA 1
ATOM 688 C C . GLY A 1 84 ? -3.028 12.725 11.493 1.00 94.31 84 GLY A C 1
ATOM 689 O O . GLY A 1 84 ? -2.054 12.003 11.265 1.00 94.31 84 GLY A O 1
ATOM 690 N N . PRO A 1 85 ? -3.788 12.567 12.595 1.00 93.88 85 PRO A N 1
ATOM 691 C CA . PRO A 1 85 ? -3.375 11.752 13.744 1.00 93.88 85 PRO A CA 1
ATOM 692 C C . PRO A 1 85 ? -3.070 10.285 13.421 1.00 93.88 85 PRO A C 1
ATOM 694 O O . PRO A 1 85 ? -2.199 9.679 14.040 1.00 93.88 85 PRO A O 1
ATOM 697 N N . LEU A 1 86 ? -3.766 9.701 12.438 1.00 93.50 86 LEU A N 1
ATOM 698 C CA . LEU A 1 86 ? -3.549 8.304 12.056 1.00 93.50 86 LEU A CA 1
ATOM 699 C C . LEU A 1 86 ? -2.178 8.099 11.392 1.00 93.50 86 LEU A C 1
ATOM 701 O O . LEU A 1 86 ? -1.502 7.109 11.664 1.00 93.50 86 LEU A O 1
ATOM 705 N N . LEU A 1 87 ? -1.748 9.059 10.568 1.00 95.38 87 LEU 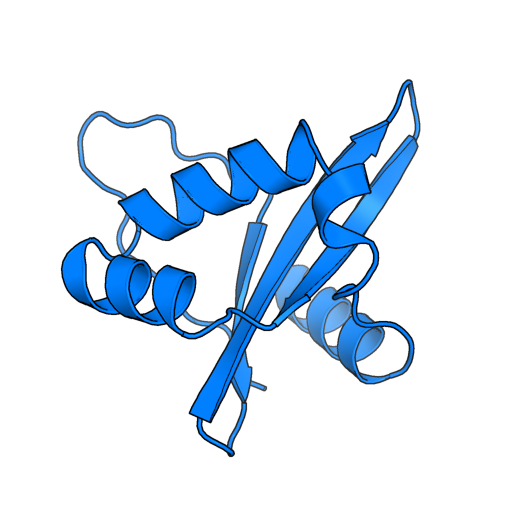A N 1
ATOM 706 C CA . LEU A 1 87 ? -0.416 9.062 9.959 1.00 95.38 87 LEU A CA 1
ATOM 707 C C . LEU A 1 87 ? 0.672 9.246 11.024 1.00 95.38 87 LEU A C 1
ATOM 709 O O . LEU A 1 87 ? 1.678 8.543 11.007 1.00 95.38 87 LEU A O 1
ATOM 713 N N . GLU A 1 88 ? 0.465 10.160 11.972 1.00 94.38 88 GLU A N 1
ATOM 714 C CA . GLU A 1 88 ? 1.404 10.382 13.078 1.00 94.38 88 GLU A CA 1
ATOM 715 C C . GLU A 1 88 ? 1.582 9.119 13.929 1.00 94.38 88 GLU A C 1
ATOM 717 O O . GLU A 1 88 ? 2.712 8.736 14.237 1.00 94.38 88 GLU A O 1
ATOM 722 N N . GLN A 1 89 ? 0.479 8.429 14.242 1.00 94.19 89 GLN A N 1
ATOM 723 C CA . GLN A 1 89 ? 0.510 7.145 14.938 1.00 94.19 89 GLN A CA 1
ATOM 724 C C . GLN A 1 89 ? 1.290 6.087 14.145 1.00 94.19 89 GLN A C 1
ATOM 726 O O . GLN A 1 89 ? 2.106 5.371 14.726 1.00 94.19 89 GLN A O 1
ATOM 731 N N . ALA A 1 90 ? 1.062 5.986 12.832 1.00 93.88 90 ALA A N 1
ATOM 732 C CA . ALA A 1 90 ? 1.766 5.033 11.977 1.00 93.88 90 ALA A CA 1
ATOM 733 C C . ALA A 1 90 ? 3.285 5.287 11.968 1.00 93.88 90 ALA A C 1
ATOM 735 O O . ALA A 1 90 ? 4.054 4.351 12.175 1.00 93.88 90 ALA A O 1
ATOM 736 N N . ASN A 1 91 ? 3.712 6.547 11.830 1.00 93.31 91 ASN A N 1
ATOM 737 C CA . ASN A 1 91 ? 5.129 6.936 11.837 1.00 93.31 91 ASN A CA 1
ATOM 738 C C . ASN A 1 91 ? 5.833 6.601 13.164 1.00 93.31 91 ASN A C 1
ATOM 740 O O . ASN A 1 91 ? 6.975 6.144 13.185 1.00 93.31 91 ASN A O 1
ATOM 744 N N . GLN A 1 92 ? 5.155 6.810 14.297 1.00 92.69 92 GLN A N 1
ATOM 745 C CA . GLN A 1 92 ? 5.704 6.444 15.608 1.00 92.69 92 GLN A CA 1
ATOM 746 C C . GLN A 1 92 ? 5.896 4.931 15.756 1.00 92.69 92 GLN A C 1
ATOM 748 O O . GLN A 1 92 ? 6.840 4.494 16.412 1.00 92.69 92 GLN A O 1
ATOM 753 N N . LEU A 1 93 ? 4.998 4.135 15.171 1.00 91.81 93 LEU A N 1
ATOM 754 C CA . LEU A 1 93 ? 5.073 2.677 15.217 1.00 91.81 93 LEU A CA 1
ATOM 755 C C . LEU A 1 93 ? 6.089 2.106 14.220 1.00 91.81 93 LEU A C 1
ATOM 757 O O . LEU A 1 93 ? 6.683 1.080 14.528 1.00 91.81 93 LEU A O 1
ATOM 761 N N . SER A 1 94 ? 6.305 2.744 13.064 1.00 86.44 94 SER A N 1
ATOM 762 C CA . SER A 1 94 ? 7.272 2.281 12.055 1.00 86.44 94 SER A CA 1
ATOM 763 C C . SER A 1 94 ? 8.732 2.532 12.441 1.00 86.44 94 SER A C 1
ATOM 765 O O . SER A 1 94 ? 9.619 1.854 11.937 1.00 86.44 94 SER A O 1
ATOM 767 N N . THR A 1 95 ? 8.986 3.484 13.344 1.00 77.75 95 THR A N 1
ATOM 768 C CA . THR A 1 95 ? 10.342 3.852 13.795 1.00 77.75 95 THR A CA 1
ATOM 769 C C . THR A 1 95 ? 10.843 2.975 14.962 1.00 77.75 95 THR A C 1
ATOM 771 O O . THR A 1 95 ? 11.970 3.143 15.423 1.00 77.75 95 THR A O 1
ATOM 774 N N . ARG A 1 96 ? 10.008 2.061 15.478 1.00 54.06 96 ARG A N 1
ATOM 775 C CA . ARG A 1 96 ? 10.327 1.140 16.585 1.00 54.06 96 ARG A CA 1
ATOM 776 C C . ARG A 1 96 ? 10.762 -0.234 16.087 1.00 54.06 96 ARG A C 1
ATOM 778 O O . ARG A 1 96 ? 11.685 -0.783 16.722 1.00 54.06 96 ARG A O 1
#

Foldseek 3Di:
DDWDDFDDDPPDDDDLQKTWDADPVRWIKIWGFADDPHDTDIWIFTDDPVLVVCCVVPPPVSNVVVNVCCNVVVVVRPVGTDDDPVSVVVVVVSVD

Nearest PDB structures (foldseek):
  3jtz-assembly1_A  TM=4.649E-01  e=4.519E-01  Yersinia pestis
  3rmp-assembly1_C  TM=5.239E-01  e=9.512E-01  Yersinia pestis
  7ayj-assembly1_A  TM=5.001E-01  e=5.443E-01  Pseudomonas aeruginosa
  4uwo-assembly1_B  TM=5.000E-01  e=6.976E-01  Klebsiella pneumoniae
  2ya3-assembly1_B  TM=5.874E-01  e=2.566E+00  Homo sapiens